Protein AF-A0A1B6CBS9-F1 (afdb_monomer_lite)

Secondary structure (DSSP, 8-state):
-----TT--HHHHHHHHHHHHHHHHHHHHHHHHHHHHHHHHHTTSS---TT-TTSPPP---------------PPPP---TTTSPP-TTEEEETTEEEES-SGGG-SS-GGG--STTTTT-GGGT-SSS---GGG--

Sequence (137 aa):
MTTITPNHDPRLCMKAKENRKKLLREIHKCLDSLDACDRLVESGKMRHSRNNPECPPPSITYPDYPKRGEYYIPLPEKTKPWERPRNPSRELLGGDLKIGCDCTKRNGLQDDCQRLQCRGQPACLEKPDPYCFPSFN

Structure (mmCIF, N/CA/C/O backbone):
data_AF-A0A1B6CBS9-F1
#
_entry.id   AF-A0A1B6CBS9-F1
#
loop_
_atom_site.group_PDB
_atom_site.id
_atom_site.type_symbol
_atom_site.label_atom_id
_atom_site.label_alt_id
_atom_site.label_comp_id
_atom_site.label_asym_id
_atom_site.label_entity_id
_atom_site.label_seq_id
_atom_site.pdbx_PDB_ins_code
_atom_site.Cartn_x
_atom_site.Cartn_y
_atom_site.Cartn_z
_atom_site.occupancy
_atom_site.B_iso_or_equiv
_atom_site.auth_seq_id
_atom_site.auth_comp_id
_atom_site.auth_asym_id
_atom_site.auth_atom_id
_atom_site.pdbx_PDB_model_num
ATOM 1 N N . MET A 1 1 ? -16.681 -35.782 33.612 1.00 42.28 1 MET A N 1
ATOM 2 C CA . MET A 1 1 ? -16.196 -35.603 34.997 1.00 42.28 1 MET A CA 1
ATOM 3 C C . MET A 1 1 ? -15.655 -34.187 35.126 1.00 42.28 1 MET A C 1
ATOM 5 O O . MET A 1 1 ? -14.649 -33.882 34.504 1.00 42.28 1 MET A O 1
ATOM 9 N N . THR A 1 2 ? -16.348 -33.290 35.829 1.00 52.72 2 THR A N 1
ATOM 10 C CA . THR A 1 2 ? -15.837 -31.939 36.113 1.00 52.72 2 THR A CA 1
ATOM 11 C C . THR A 1 2 ? -14.870 -32.033 37.287 1.00 52.72 2 THR A C 1
ATOM 13 O O . THR A 1 2 ? -15.293 -32.231 38.424 1.00 52.72 2 THR A O 1
ATOM 16 N N . THR A 1 3 ? -13.572 -31.961 37.009 1.00 58.72 3 THR A N 1
ATOM 17 C CA . THR A 1 3 ? -12.512 -32.015 38.020 1.00 58.72 3 THR A CA 1
ATOM 18 C C . THR A 1 3 ? -12.493 -30.706 38.806 1.00 58.72 3 THR A C 1
ATOM 20 O O . THR A 1 3 ? -11.907 -29.714 38.376 1.00 58.72 3 THR A O 1
ATOM 23 N N . ILE A 1 4 ? -13.192 -30.688 39.939 1.00 66.38 4 ILE A N 1
ATOM 24 C CA . ILE A 1 4 ? -13.116 -29.606 40.922 1.00 66.38 4 ILE A CA 1
ATOM 25 C C . ILE A 1 4 ? -11.750 -29.707 41.610 1.00 66.38 4 ILE A C 1
ATOM 27 O O . ILE A 1 4 ? -11.335 -30.792 42.015 1.00 66.38 4 ILE A O 1
ATOM 31 N N . THR A 1 5 ? -11.026 -28.590 41.696 1.00 70.81 5 THR A N 1
ATOM 32 C CA . THR A 1 5 ? -9.726 -28.536 42.370 1.00 70.81 5 THR A CA 1
ATOM 33 C C . THR A 1 5 ? -9.879 -28.910 43.853 1.00 70.81 5 THR A C 1
ATOM 35 O O . THR A 1 5 ? -10.869 -28.525 44.476 1.00 70.81 5 THR A O 1
ATOM 38 N N . PRO A 1 6 ? -8.919 -29.638 44.453 1.00 71.75 6 PRO A N 1
ATOM 39 C CA . PRO A 1 6 ? -9.070 -30.207 45.799 1.00 71.75 6 PRO A CA 1
ATOM 40 C C . PRO A 1 6 ? -9.292 -29.175 46.924 1.00 71.75 6 PRO A C 1
ATOM 42 O O . PRO A 1 6 ? -9.815 -29.535 47.969 1.00 71.75 6 PRO A O 1
ATOM 45 N N . ASN A 1 7 ? -8.978 -27.892 46.693 1.00 75.06 7 ASN A N 1
ATOM 46 C CA . ASN A 1 7 ? -9.220 -26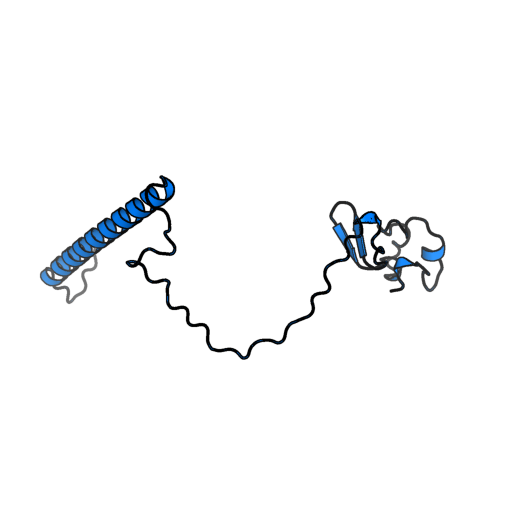.770 47.614 1.00 75.06 7 ASN A CA 1
ATOM 47 C C . ASN A 1 7 ? -10.192 -25.726 47.027 1.00 75.06 7 ASN A C 1
ATOM 49 O O . ASN A 1 7 ? -9.952 -24.520 47.089 1.00 75.06 7 ASN A O 1
ATOM 53 N N . HIS A 1 8 ? -11.267 -26.169 46.378 1.00 80.38 8 HIS A N 1
ATOM 54 C CA . HIS A 1 8 ? -12.262 -25.269 45.799 1.00 80.38 8 HIS A CA 1
ATOM 55 C C . HIS A 1 8 ? -13.284 -24.806 46.848 1.00 80.38 8 HIS A C 1
ATOM 57 O O . HIS A 1 8 ? -14.150 -25.581 47.251 1.00 80.38 8 HIS A O 1
ATOM 63 N N . ASP A 1 9 ? -13.250 -23.524 47.224 1.00 87.88 9 ASP A N 1
ATOM 64 C CA . ASP A 1 9 ? -14.322 -22.887 48.001 1.00 87.88 9 ASP A CA 1
ATOM 65 C C . ASP A 1 9 ? -15.476 -22.450 47.067 1.00 87.88 9 ASP A C 1
ATOM 67 O O . ASP A 1 9 ? -15.319 -21.511 46.269 1.00 87.88 9 ASP A O 1
ATOM 71 N N . PRO A 1 10 ? -16.668 -23.076 47.164 1.00 86.31 10 PRO A N 1
ATOM 72 C CA . PRO A 1 10 ? -17.806 -22.746 46.312 1.00 86.31 10 PRO A CA 1
ATOM 73 C C . PRO A 1 10 ? -18.312 -21.310 46.481 1.00 86.31 10 PRO A C 1
ATOM 75 O O . PRO A 1 10 ? -18.807 -20.722 45.518 1.00 86.31 10 PRO A O 1
ATOM 78 N N . ARG A 1 11 ? -18.185 -20.718 47.675 1.00 88.12 11 ARG A N 1
ATOM 79 C CA . ARG A 1 11 ? -18.660 -19.352 47.941 1.00 88.12 11 ARG A CA 1
ATOM 80 C C . ARG A 1 11 ? -17.772 -18.328 47.254 1.00 88.12 11 ARG A C 1
ATOM 82 O O . ARG A 1 11 ? -18.283 -17.405 46.617 1.00 88.12 11 ARG A O 1
ATOM 89 N N . LEU A 1 12 ? -16.454 -18.515 47.330 1.00 88.62 12 LEU A N 1
ATOM 90 C CA . LEU A 1 12 ? -15.494 -17.662 46.629 1.00 88.62 12 LEU A CA 1
ATOM 91 C C . LEU A 1 12 ? -15.634 -17.793 45.111 1.00 88.62 12 LEU A C 1
ATOM 93 O O . LEU A 1 12 ? -15.644 -16.779 44.416 1.00 88.62 12 LEU A O 1
ATOM 97 N N . CYS A 1 13 ? -15.839 -19.009 44.599 1.00 88.62 13 CYS A N 1
ATOM 98 C CA . CYS A 1 13 ? -16.090 -19.248 43.178 1.00 88.62 13 CYS A CA 1
ATOM 99 C C . CYS A 1 13 ? -17.361 -18.534 42.684 1.00 88.62 13 CYS A C 1
ATOM 101 O O . CYS A 1 13 ? -17.330 -17.811 41.684 1.00 88.62 13 CYS A O 1
ATOM 103 N N . MET A 1 14 ? -18.470 -18.653 43.420 1.00 90.44 14 MET A N 1
ATOM 104 C CA . MET A 1 14 ? -19.722 -17.966 43.086 1.00 90.44 14 MET A CA 1
ATOM 105 C C . MET A 1 14 ? -19.581 -16.442 43.148 1.00 90.44 14 MET A C 1
ATOM 107 O O . MET A 1 14 ? -20.048 -15.748 42.243 1.00 90.44 14 MET A O 1
ATOM 111 N N . LYS A 1 15 ? -18.876 -15.913 44.155 1.00 94.44 15 LYS A N 1
ATOM 112 C CA . LYS A 1 15 ? -18.575 -14.478 44.262 1.00 94.44 15 LYS A CA 1
ATOM 113 C C . LYS A 1 15 ? -17.715 -13.990 43.092 1.00 94.44 15 LYS A C 1
ATOM 115 O O . LYS A 1 15 ? -18.022 -12.961 42.496 1.00 94.44 15 LYS A O 1
ATOM 120 N N . ALA A 1 16 ? -16.679 -14.739 42.713 1.00 92.25 16 ALA A N 1
ATOM 121 C CA . ALA A 1 16 ? -15.828 -14.419 41.568 1.00 92.25 16 ALA A CA 1
ATOM 122 C C . ALA A 1 16 ? -16.610 -14.450 40.245 1.00 92.25 16 ALA A C 1
ATOM 124 O O . ALA A 1 16 ? -16.451 -13.564 39.404 1.00 92.25 16 ALA A O 1
ATOM 125 N N . LYS A 1 17 ? -17.511 -15.425 40.079 1.00 94.88 17 LYS A N 1
ATOM 126 C CA . LYS A 1 17 ? -18.419 -15.513 38.929 1.00 94.88 17 LYS A CA 1
ATOM 127 C C . LYS A 1 17 ? -19.341 -14.298 38.844 1.00 94.88 17 LYS A C 1
ATOM 129 O O . LYS A 1 17 ? -19.494 -13.741 37.758 1.00 94.88 17 LYS A O 1
ATOM 134 N N . GLU A 1 18 ? -19.928 -13.869 39.960 1.00 96.31 18 GLU A N 1
ATOM 135 C CA . GLU A 1 18 ? -20.801 -12.690 39.979 1.00 96.31 18 GLU A CA 1
ATOM 136 C C . GLU A 1 18 ? -20.019 -11.401 39.701 1.00 96.31 18 GLU A C 1
ATOM 138 O O . GLU A 1 18 ? -20.453 -10.580 38.896 1.00 96.31 18 GLU A O 1
ATOM 143 N N . ASN A 1 19 ? -18.812 -11.268 40.257 1.00 95.75 19 ASN A N 1
ATOM 144 C CA . ASN A 1 19 ? -17.917 -10.149 39.958 1.00 95.75 19 ASN A CA 1
ATOM 145 C C . ASN A 1 19 ? -17.551 -10.094 38.471 1.00 95.75 19 ASN A C 1
ATOM 147 O O . ASN A 1 19 ? -17.625 -9.029 37.862 1.00 95.75 19 ASN A O 1
ATOM 151 N N . ARG A 1 20 ? -17.222 -11.239 37.860 1.00 96.88 20 ARG A N 1
ATOM 152 C CA . ARG A 1 20 ? -16.934 -11.323 36.422 1.00 96.88 20 ARG A CA 1
ATOM 153 C C . ARG A 1 20 ? -18.148 -10.919 35.588 1.00 96.88 20 ARG A C 1
ATOM 155 O O . ARG A 1 20 ? -18.005 -10.146 34.648 1.00 96.88 20 ARG A O 1
ATOM 162 N N . LYS A 1 21 ? -19.346 -11.392 35.941 1.00 97.12 21 LYS A N 1
ATOM 163 C CA . LYS A 1 21 ? -20.592 -10.986 35.269 1.00 97.12 21 LYS A CA 1
ATOM 164 C C . LYS A 1 21 ? -20.867 -9.494 35.417 1.00 97.12 21 LYS A C 1
ATOM 166 O O . LYS A 1 21 ? -21.314 -8.860 34.467 1.00 97.12 21 LYS A O 1
ATOM 171 N N . LYS A 1 22 ? -20.639 -8.930 36.605 1.00 97.62 22 LYS A N 1
ATOM 172 C CA . LYS A 1 22 ? -20.789 -7.495 36.852 1.00 97.62 22 LYS A CA 1
ATOM 173 C C . LYS A 1 22 ? -19.816 -6.698 35.985 1.00 97.62 22 LYS A C 1
ATOM 175 O O . LYS A 1 22 ? -20.264 -5.813 35.273 1.00 97.62 22 LYS A O 1
ATOM 180 N N . LEU A 1 23 ? -18.538 -7.075 35.967 1.00 97.00 23 LEU A N 1
ATOM 181 C CA . LEU A 1 23 ? -17.524 -6.439 35.127 1.00 97.00 23 LEU A CA 1
ATOM 182 C C . LEU A 1 23 ? -17.898 -6.490 33.641 1.00 97.00 23 LEU A C 1
ATOM 184 O O . LEU A 1 23 ? -17.859 -5.467 32.972 1.00 97.00 23 LEU A O 1
ATOM 188 N N . LEU A 1 24 ? -18.314 -7.655 33.135 1.00 97.56 24 LEU A N 1
ATOM 189 C CA . LEU A 1 24 ? -18.724 -7.800 31.735 1.00 97.56 24 LEU A CA 1
ATOM 190 C C . LEU A 1 24 ? -19.931 -6.919 31.387 1.00 97.56 24 LEU A C 1
ATOM 192 O O . LEU A 1 24 ? -19.954 -6.322 30.317 1.00 97.56 24 LEU A O 1
ATOM 196 N N . ARG A 1 25 ? -20.904 -6.787 32.300 1.00 97.31 25 ARG A N 1
ATOM 197 C CA . ARG A 1 25 ? -22.032 -5.859 32.119 1.00 97.31 25 ARG A CA 1
ATOM 198 C C . ARG A 1 25 ? -21.570 -4.406 32.035 1.00 97.31 25 ARG A C 1
ATOM 200 O O . ARG A 1 25 ? -22.075 -3.676 31.194 1.00 97.31 25 ARG A O 1
ATOM 207 N N . GLU A 1 26 ? -20.627 -3.991 32.876 1.00 97.44 26 GLU A N 1
ATOM 208 C CA . GLU A 1 26 ? -20.084 -2.626 32.826 1.00 97.44 26 GLU A CA 1
ATOM 209 C C . GLU A 1 26 ? -19.277 -2.372 31.546 1.00 97.44 26 GLU A C 1
ATOM 211 O O . GLU A 1 26 ? -19.415 -1.314 30.938 1.00 97.44 26 GLU A O 1
ATOM 216 N N . ILE A 1 27 ? -18.504 -3.357 31.078 1.00 97.69 27 ILE A N 1
ATOM 217 C CA . ILE A 1 27 ? -17.786 -3.258 29.800 1.00 97.69 27 ILE A CA 1
ATOM 218 C C . ILE A 1 27 ? -18.772 -3.103 28.639 1.00 97.69 27 ILE A C 1
ATOM 220 O O . ILE A 1 27 ? -18.586 -2.215 27.816 1.00 97.69 27 ILE A O 1
ATOM 224 N N . HIS A 1 28 ? -19.840 -3.906 28.588 1.00 97.31 28 HIS A N 1
ATOM 225 C CA . HIS A 1 28 ? -20.856 -3.772 27.538 1.00 97.31 28 HIS A CA 1
ATOM 226 C C . HIS A 1 28 ? -21.511 -2.389 27.535 1.00 97.31 28 HIS A C 1
ATOM 228 O O . HIS A 1 28 ? -21.583 -1.773 26.483 1.00 97.31 28 HIS A O 1
ATOM 234 N N . LYS A 1 29 ? -21.888 -1.849 28.702 1.00 96.88 29 LYS A N 1
ATOM 235 C CA . LYS A 1 29 ? -22.429 -0.480 28.782 1.00 96.88 29 LYS A CA 1
ATOM 236 C C . LYS A 1 29 ? -21.458 0.569 28.232 1.00 96.88 29 LYS A C 1
ATOM 238 O O . LYS A 1 29 ? -21.885 1.543 27.615 1.00 96.88 29 LYS A O 1
ATOM 243 N N . CYS A 1 30 ? -20.160 0.393 28.484 1.00 95.75 30 CYS A N 1
ATOM 244 C CA . CYS A 1 30 ? -19.126 1.286 27.969 1.00 95.75 30 CYS A CA 1
ATOM 245 C C . CYS A 1 30 ? -19.035 1.197 26.439 1.00 95.75 30 CYS A C 1
ATOM 247 O O . CYS A 1 30 ? -19.021 2.228 25.773 1.00 95.75 30 CYS A O 1
ATOM 249 N N . LEU A 1 31 ? -19.057 -0.019 25.883 1.00 95.62 31 LEU A N 1
ATOM 250 C CA . LEU A 1 31 ? -19.074 -0.238 24.434 1.00 95.62 31 LEU A CA 1
ATOM 251 C C . LEU A 1 31 ? -20.323 0.368 23.781 1.00 95.62 31 LEU A C 1
ATOM 253 O O . LEU A 1 31 ? -20.185 1.111 22.818 1.00 95.62 31 LEU A O 1
ATOM 257 N N . ASP A 1 32 ? -21.511 0.165 24.359 1.00 95.06 32 ASP A N 1
ATOM 258 C CA . ASP A 1 32 ? -22.756 0.768 23.857 1.00 95.06 32 ASP A CA 1
ATOM 259 C C . ASP A 1 32 ? -22.681 2.307 23.841 1.00 95.06 32 ASP A C 1
ATOM 261 O O . ASP A 1 32 ? -23.207 2.966 22.942 1.00 95.06 32 ASP A O 1
ATOM 265 N N . SER A 1 33 ? -22.005 2.893 24.835 1.00 91.19 33 SER A N 1
ATOM 266 C CA . SER A 1 33 ? -21.786 4.342 24.911 1.00 91.19 33 SER A CA 1
ATOM 267 C C . SER A 1 33 ? -20.811 4.836 23.838 1.00 91.19 33 SER A C 1
ATOM 269 O O . SER A 1 33 ? -21.027 5.906 23.273 1.00 91.19 33 SER A O 1
ATOM 271 N N . LEU A 1 34 ? -19.761 4.067 23.530 1.00 90.62 34 LEU A N 1
ATOM 272 C CA . LEU A 1 34 ? -18.820 4.384 22.450 1.00 90.62 34 LEU A CA 1
ATOM 273 C C . LEU A 1 34 ? -19.497 4.295 21.078 1.00 90.62 34 LEU A C 1
ATOM 275 O O . LEU A 1 34 ? -19.412 5.244 20.304 1.00 90.62 34 LEU A O 1
ATOM 279 N N . ASP A 1 35 ? -20.267 3.235 20.829 1.00 91.12 35 ASP A N 1
ATOM 280 C CA . ASP A 1 35 ? -21.046 3.082 19.595 1.00 91.12 35 ASP A CA 1
ATOM 281 C C . ASP A 1 35 ? -22.051 4.232 19.414 1.00 91.12 35 ASP A C 1
ATOM 283 O O . ASP A 1 35 ? -22.296 4.698 18.298 1.00 91.12 35 ASP A O 1
ATOM 287 N N . ALA A 1 36 ? -22.653 4.720 20.506 1.00 86.44 36 ALA A N 1
ATOM 288 C CA . ALA A 1 36 ? -23.530 5.885 20.463 1.00 86.44 36 ALA A CA 1
ATOM 289 C C . ALA A 1 36 ? -22.770 7.165 20.074 1.00 86.44 36 ALA A C 1
ATOM 291 O O . ALA A 1 36 ? -23.274 7.942 19.260 1.00 86.44 36 ALA A O 1
ATOM 292 N N . CYS A 1 37 ? -21.563 7.374 20.609 1.00 81.00 37 CYS A N 1
ATOM 293 C CA . CYS A 1 37 ? -20.693 8.486 20.219 1.00 81.00 37 CYS A CA 1
ATOM 294 C C . CYS A 1 37 ? -20.328 8.425 18.729 1.00 81.00 37 CYS A C 1
ATOM 296 O O . CYS A 1 37 ? -20.464 9.434 18.036 1.00 81.00 37 CYS A O 1
ATOM 298 N N . ASP A 1 38 ? -19.959 7.252 18.213 1.00 84.06 38 ASP A N 1
ATOM 299 C CA . ASP A 1 38 ? -19.597 7.078 16.802 1.00 84.06 38 ASP A CA 1
ATOM 300 C C . ASP A 1 38 ? -20.778 7.398 15.874 1.00 84.06 38 ASP A C 1
ATOM 302 O O . ASP A 1 38 ? -20.645 8.186 14.935 1.00 84.06 38 ASP A O 1
ATOM 306 N N . ARG A 1 39 ? -21.987 6.923 16.205 1.00 82.62 39 ARG A N 1
ATOM 307 C CA . ARG A 1 39 ? -23.214 7.270 15.459 1.00 82.62 39 ARG A CA 1
ATOM 308 C C . ARG A 1 39 ? -23.519 8.772 15.480 1.00 82.62 39 ARG A C 1
ATOM 310 O O . ARG A 1 39 ? -24.064 9.320 14.515 1.00 82.62 39 ARG A O 1
ATOM 317 N N . LEU A 1 40 ? -23.212 9.467 16.577 1.00 77.06 40 LEU A N 1
ATOM 318 C CA . LEU A 1 40 ? -23.393 10.920 16.670 1.00 77.06 40 LEU A CA 1
ATOM 319 C C . LEU A 1 40 ? -22.395 11.680 15.784 1.00 77.06 40 LEU A C 1
ATOM 321 O O . LEU A 1 40 ? -22.768 12.709 15.209 1.00 77.06 40 LEU A O 1
ATOM 325 N N . VAL A 1 41 ? -21.173 11.164 15.629 1.00 75.69 41 VAL A N 1
ATOM 326 C CA . VAL A 1 41 ? -20.172 11.695 14.692 1.00 75.69 41 VAL A CA 1
ATOM 327 C C . VAL A 1 41 ? -20.605 11.453 13.243 1.00 75.69 41 VAL A C 1
ATOM 329 O O . VAL A 1 41 ? -20.649 12.399 12.455 1.00 75.69 41 VAL A O 1
ATOM 332 N N . GLU A 1 42 ? -21.016 10.229 12.902 1.00 75.56 42 GLU A N 1
ATOM 333 C CA . GLU A 1 42 ? -21.479 9.864 11.553 1.00 75.56 42 GLU A CA 1
ATOM 334 C C . GLU A 1 42 ? -22.714 10.658 11.109 1.00 75.56 42 GLU A C 1
ATOM 336 O O . GLU A 1 42 ? -22.798 11.114 9.969 1.00 75.56 42 GLU A O 1
ATOM 341 N N . SER A 1 43 ? -23.669 10.881 12.016 1.00 72.50 43 SER A N 1
ATOM 342 C CA . SER A 1 43 ? -24.878 11.668 11.730 1.00 72.50 43 SER A CA 1
ATOM 343 C C . SER A 1 43 ? -24.630 13.180 11.634 1.00 72.50 43 SER A C 1
ATOM 345 O O . SER A 1 43 ? -25.577 13.946 11.444 1.00 72.50 43 SER A O 1
ATOM 347 N N . GLY A 1 44 ? -23.381 13.638 11.793 1.00 67.88 44 GLY A N 1
ATOM 348 C CA . GLY A 1 44 ? -22.996 15.049 11.706 1.00 67.88 44 GLY A CA 1
ATOM 349 C C . GLY A 1 44 ? -23.525 15.922 12.851 1.00 67.88 44 GLY A C 1
ATOM 350 O O . GLY A 1 44 ? -23.331 17.141 12.829 1.00 67.88 44 GLY A O 1
ATOM 351 N N . LYS A 1 45 ? -24.180 15.314 13.852 1.00 63.25 45 LYS A N 1
ATOM 352 C CA . LYS A 1 45 ? -24.678 15.974 15.073 1.00 63.25 45 LYS A CA 1
ATOM 353 C C . LYS A 1 45 ? -23.553 16.259 16.066 1.00 63.25 45 LYS A C 1
ATOM 355 O O . LYS A 1 45 ? -23.678 17.168 16.880 1.00 63.25 45 LYS A O 1
ATOM 360 N N . MET A 1 46 ? -22.444 15.532 15.956 1.00 53.19 46 MET A N 1
ATOM 361 C CA . MET A 1 46 ? -21.204 15.777 16.676 1.00 53.19 46 MET A CA 1
ATOM 362 C C . MET A 1 46 ? -20.103 16.061 15.652 1.00 53.19 46 MET A C 1
ATOM 364 O O . MET A 1 46 ? -19.604 15.171 14.972 1.00 53.19 46 MET A O 1
ATOM 368 N N . ARG A 1 47 ? -19.722 17.332 15.498 1.00 54.19 47 ARG A N 1
ATOM 369 C CA . ARG A 1 47 ? -18.495 17.670 14.767 1.00 54.19 47 ARG A CA 1
ATOM 370 C C . ARG A 1 47 ? -17.328 17.353 15.695 1.00 54.19 47 ARG A C 1
ATOM 372 O O . ARG A 1 47 ? -17.401 17.707 16.872 1.00 54.19 47 ARG A O 1
ATOM 379 N N . HIS A 1 48 ? -16.235 16.780 15.186 1.00 51.88 4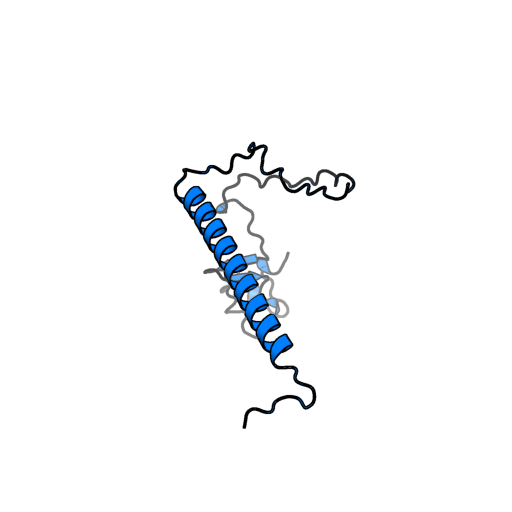8 HIS A N 1
ATOM 380 C CA . HIS A 1 48 ? -14.936 16.918 15.848 1.00 51.88 48 HIS A CA 1
ATOM 381 C C . HIS A 1 48 ? -14.605 18.412 15.885 1.00 51.88 48 HIS A C 1
ATOM 383 O O . HIS A 1 48 ? -13.950 18.954 14.994 1.00 51.88 48 HIS A O 1
ATOM 389 N N . SER A 1 49 ? -15.129 19.116 16.885 1.00 50.84 49 SER A N 1
ATOM 390 C CA . SER A 1 49 ? -14.673 20.453 17.184 1.00 50.84 49 SER A CA 1
ATOM 391 C C . SER A 1 49 ? -13.242 20.264 17.645 1.00 50.84 49 SER A C 1
ATOM 393 O O . SER A 1 49 ? -12.997 19.800 18.755 1.00 50.84 49 SER A O 1
ATOM 395 N N . ARG A 1 50 ? -12.285 20.634 16.789 1.00 52.03 50 ARG A N 1
ATOM 396 C CA . ARG A 1 50 ? -10.878 20.808 17.180 1.00 52.03 50 ARG A CA 1
ATOM 397 C C . ARG A 1 50 ? -10.725 21.771 18.374 1.00 52.03 50 ARG A C 1
ATOM 399 O O . ARG A 1 50 ? -9.642 21.859 18.932 1.00 52.03 50 ARG A O 1
ATOM 406 N N . ASN A 1 51 ? -11.813 22.443 18.764 1.00 52.12 51 ASN A N 1
ATOM 407 C CA . ASN A 1 51 ? -11.921 23.385 19.865 1.00 52.12 51 ASN A CA 1
ATOM 408 C C . ASN A 1 51 ? -12.907 22.919 20.962 1.00 52.12 51 ASN A C 1
ATOM 410 O O . ASN A 1 51 ? -13.425 23.774 21.673 1.00 52.12 51 ASN A O 1
ATOM 414 N N . ASN A 1 52 ? -13.252 21.625 21.089 1.00 51.03 52 ASN A N 1
ATOM 415 C CA . ASN A 1 52 ? -14.034 21.162 22.248 1.00 51.03 52 ASN A CA 1
ATOM 416 C C . ASN A 1 52 ? -13.143 21.193 23.511 1.00 51.03 52 ASN A C 1
ATOM 418 O O . ASN A 1 52 ? -12.194 20.410 23.572 1.00 51.03 52 ASN A O 1
ATOM 422 N N . PRO A 1 53 ? -13.420 22.047 24.516 1.00 56.91 53 PRO A N 1
ATOM 423 C CA . PRO A 1 53 ? -12.600 22.143 25.726 1.00 56.91 53 PRO A CA 1
ATOM 424 C C . PRO A 1 53 ? -12.625 20.878 26.601 1.00 56.91 53 PRO A C 1
ATOM 426 O O . PRO A 1 53 ? -11.760 20.728 27.458 1.00 56.91 53 PRO A O 1
ATOM 429 N N . GLU A 1 54 ? -13.574 19.959 26.392 1.00 56.16 54 GLU A N 1
ATOM 430 C CA . GLU A 1 54 ? -13.686 18.717 27.176 1.00 56.16 54 GLU A CA 1
ATOM 431 C C . GLU A 1 54 ? -12.770 17.587 26.693 1.00 56.16 54 GLU A C 1
ATOM 433 O O . GLU A 1 54 ? -12.557 16.615 27.415 1.00 56.16 54 GLU A O 1
ATOM 438 N N . CYS A 1 55 ? -12.209 17.702 25.488 1.00 47.25 55 CYS A N 1
ATOM 439 C CA . CYS A 1 55 ? -11.295 16.707 24.942 1.00 47.25 55 CYS A CA 1
ATOM 440 C C . CYS A 1 55 ? -9.982 17.412 24.590 1.00 47.25 55 CYS A C 1
ATOM 442 O O . CYS A 1 55 ? -9.775 17.770 23.425 1.00 47.25 55 CYS A O 1
ATOM 444 N N . PRO A 1 56 ? -9.119 17.696 25.590 1.00 56.91 56 PRO A N 1
ATOM 445 C CA . PRO A 1 56 ? -7.818 18.269 25.304 1.00 56.91 56 PRO A CA 1
ATOM 446 C C . PRO A 1 56 ? -7.123 17.343 24.301 1.00 56.91 56 PRO A C 1
ATOM 448 O O . PRO A 1 56 ? -7.130 16.122 24.504 1.00 56.91 56 PRO A O 1
ATOM 451 N N . PRO A 1 57 ? -6.571 17.880 23.196 1.00 59.41 57 PRO A N 1
ATOM 452 C CA . PRO A 1 57 ? -5.801 17.061 22.275 1.00 59.41 57 PRO A CA 1
ATOM 453 C C . PRO A 1 57 ? -4.764 16.295 23.102 1.00 59.41 57 PRO A C 1
ATOM 455 O O . PRO A 1 57 ? -4.205 16.883 24.037 1.00 59.41 57 PRO A O 1
ATOM 458 N N . PRO A 1 58 ? -4.530 14.996 22.825 1.00 58.34 58 PRO A N 1
ATOM 459 C CA . PRO A 1 58 ? -3.500 14.268 23.542 1.00 58.34 58 PRO A CA 1
ATOM 460 C C . PRO A 1 58 ? -2.233 15.114 23.471 1.00 58.34 58 PRO A C 1
ATOM 462 O O . PRO A 1 58 ? -1.854 15.567 22.388 1.00 58.34 58 PRO A O 1
ATOM 465 N N . SER A 1 59 ? -1.638 15.387 24.634 1.00 60.00 59 SER A N 1
ATOM 466 C CA . SER A 1 59 ? -0.390 16.134 24.742 1.00 60.00 59 SER A CA 1
ATOM 467 C C . SER A 1 59 ? 0.723 15.255 24.181 1.00 60.00 59 SER A C 1
ATOM 469 O O . SER A 1 59 ? 1.513 14.669 24.916 1.00 60.00 59 SER A O 1
ATOM 471 N N . ILE A 1 60 ? 0.738 15.090 22.858 1.00 61.06 60 ILE A N 1
ATOM 472 C CA . ILE A 1 60 ? 1.829 14.482 22.115 1.00 61.06 60 ILE A CA 1
ATOM 473 C C . ILE A 1 60 ? 2.906 15.561 22.070 1.00 61.06 60 ILE A C 1
ATOM 475 O O . ILE A 1 60 ? 3.085 16.267 21.080 1.00 61.06 60 ILE A O 1
ATOM 479 N N . THR A 1 61 ? 3.593 15.741 23.194 1.00 65.62 61 THR A N 1
ATOM 480 C CA . THR A 1 61 ? 4.871 16.438 23.209 1.00 65.62 61 THR A CA 1
ATOM 481 C C . THR A 1 61 ? 5.852 15.511 22.513 1.00 65.62 61 THR A C 1
ATOM 483 O O . THR A 1 61 ? 6.359 14.560 23.111 1.00 65.62 61 THR A O 1
ATOM 486 N N . TYR A 1 62 ? 6.057 15.733 21.215 1.00 68.75 62 TYR A N 1
ATOM 487 C CA . TYR A 1 62 ? 7.208 15.160 20.535 1.00 68.75 62 TYR A CA 1
ATOM 488 C C . TYR A 1 62 ? 8.455 15.603 21.309 1.00 68.75 62 TYR A C 1
ATOM 490 O O . TYR A 1 62 ? 8.502 16.757 21.739 1.00 68.75 62 TYR A O 1
ATOM 498 N N . PRO A 1 63 ? 9.444 14.720 21.523 1.00 71.06 63 PRO A N 1
ATOM 499 C CA . PRO A 1 63 ? 10.735 15.150 22.033 1.00 71.06 63 PRO A CA 1
ATOM 500 C C . PRO A 1 63 ? 11.215 16.350 21.220 1.00 71.06 63 PRO A C 1
ATOM 502 O O . PRO A 1 63 ? 11.040 16.359 19.997 1.00 71.06 63 PRO A O 1
ATOM 505 N N . ASP A 1 64 ? 11.802 17.344 21.884 1.00 72.62 64 ASP A N 1
ATOM 506 C CA . ASP A 1 64 ? 12.439 18.473 21.213 1.00 72.62 64 ASP A CA 1
ATOM 507 C C . ASP A 1 64 ? 13.648 17.954 20.428 1.00 72.62 64 ASP A C 1
ATOM 509 O O . ASP A 1 64 ? 14.791 17.944 20.888 1.00 72.62 64 ASP A O 1
ATOM 513 N N . TYR A 1 65 ? 13.385 17.444 19.229 1.00 75.62 65 TYR A N 1
ATOM 514 C CA . TYR A 1 65 ? 14.423 17.120 18.278 1.00 75.62 65 TYR A CA 1
ATOM 515 C C . TYR A 1 65 ? 14.984 18.439 17.748 1.00 75.62 65 TYR A C 1
ATOM 517 O O . TYR A 1 65 ? 14.213 19.361 17.453 1.00 75.62 65 TYR A O 1
ATOM 525 N N . PRO A 1 66 ? 16.313 18.553 17.580 1.00 79.12 66 PRO A N 1
ATOM 526 C CA . PRO A 1 66 ? 16.883 19.706 16.903 1.00 79.12 66 PRO A CA 1
ATOM 527 C C . PRO A 1 66 ? 16.183 19.864 15.553 1.00 79.12 66 PRO A C 1
ATOM 529 O O . PRO A 1 66 ? 15.977 18.872 14.845 1.00 79.12 66 PRO A O 1
ATOM 532 N N . LYS A 1 67 ? 15.785 21.099 15.208 1.00 76.75 67 LYS A N 1
ATOM 533 C CA . LYS A 1 67 ? 15.153 21.385 13.916 1.00 76.75 67 LYS A CA 1
ATOM 534 C C . LYS A 1 67 ? 16.034 20.791 12.823 1.00 76.75 67 LYS A C 1
ATOM 536 O O . LYS A 1 67 ? 17.160 21.241 12.617 1.00 76.75 67 LYS A O 1
ATOM 541 N N . ARG A 1 68 ? 15.529 19.754 12.149 1.00 74.38 68 ARG A N 1
ATOM 542 C CA . ARG A 1 68 ? 16.181 19.214 10.959 1.00 74.38 68 ARG A CA 1
ATOM 543 C C . ARG A 1 68 ? 16.302 20.383 9.983 1.00 74.38 68 ARG A C 1
ATOM 545 O O . ARG A 1 68 ? 15.310 21.071 9.751 1.00 74.38 68 ARG A O 1
ATOM 552 N N . GLY A 1 69 ? 17.512 20.632 9.482 1.00 80.00 69 GLY A N 1
ATOM 553 C CA . GLY A 1 69 ? 17.738 21.687 8.496 1.00 80.00 69 GLY A CA 1
ATOM 554 C C . GLY A 1 69 ? 16.766 21.546 7.326 1.00 80.00 69 GLY A C 1
ATOM 555 O O . GLY A 1 69 ? 16.343 20.431 7.000 1.00 80.00 69 GLY A O 1
ATOM 556 N N . GLU A 1 70 ? 16.386 22.671 6.725 1.00 80.19 70 GLU A N 1
ATOM 557 C CA . GLU A 1 70 ? 15.552 22.671 5.526 1.00 80.19 70 GLU A CA 1
ATOM 558 C C . GLU A 1 70 ? 16.230 21.807 4.461 1.00 80.19 70 GLU A C 1
ATOM 560 O O . GLU A 1 70 ? 17.340 22.090 4.012 1.00 80.19 70 GLU A O 1
ATOM 565 N N . TYR A 1 71 ? 15.587 20.701 4.096 1.00 73.81 71 TYR A N 1
ATOM 566 C CA . TYR A 1 71 ? 16.050 19.889 2.987 1.00 73.81 71 TYR A CA 1
ATOM 567 C C . TYR A 1 71 ? 15.449 20.487 1.722 1.00 73.81 71 TYR A C 1
ATOM 569 O O . TYR A 1 71 ? 14.230 20.568 1.566 1.00 73.81 71 TYR A O 1
ATOM 577 N N . TYR A 1 72 ? 16.317 20.945 0.826 1.00 79.56 72 TYR A N 1
ATOM 578 C CA . TYR A 1 72 ? 15.903 21.417 -0.482 1.00 79.56 72 TYR A CA 1
ATOM 579 C C . TYR A 1 72 ? 15.396 20.221 -1.291 1.00 79.56 72 TYR A C 1
ATOM 581 O O . TYR A 1 72 ? 16.180 19.402 -1.772 1.00 79.56 72 TYR A O 1
ATOM 589 N N . ILE A 1 73 ? 14.075 20.105 -1.420 1.00 76.12 73 ILE A N 1
ATOM 590 C CA . ILE A 1 73 ? 13.474 19.278 -2.461 1.00 76.12 73 ILE A CA 1
ATOM 591 C C . ILE A 1 73 ? 13.351 20.186 -3.685 1.00 76.12 73 ILE A C 1
ATOM 593 O O . ILE A 1 73 ? 12.537 21.115 -3.645 1.00 76.12 73 ILE A O 1
ATOM 597 N N . PRO A 1 74 ? 14.118 19.965 -4.766 1.00 77.69 74 PRO A N 1
ATOM 598 C CA . PRO A 1 74 ? 13.857 20.671 -6.007 1.00 77.69 74 PRO A CA 1
ATOM 599 C C . PRO A 1 74 ? 12.411 20.390 -6.411 1.00 77.69 74 PRO A C 1
ATOM 601 O O . PRO A 1 74 ? 12.009 19.232 -6.560 1.00 77.69 74 PRO A O 1
ATOM 604 N N . LEU A 1 75 ? 11.613 21.453 -6.534 1.00 75.94 75 LEU A N 1
ATOM 605 C CA . LEU A 1 75 ? 10.258 21.332 -7.052 1.00 75.94 75 LEU A CA 1
ATOM 606 C C . LEU A 1 75 ? 10.358 20.661 -8.426 1.00 75.94 75 LEU A C 1
ATOM 608 O O . LEU A 1 75 ? 11.136 21.137 -9.257 1.00 75.94 75 LEU A O 1
ATOM 612 N N . PRO A 1 76 ? 9.610 19.573 -8.681 1.00 70.06 76 PRO A N 1
ATOM 613 C CA . PRO A 1 76 ? 9.659 18.920 -9.975 1.00 70.06 76 PRO A CA 1
ATOM 614 C C . PRO A 1 76 ? 9.300 19.953 -11.039 1.00 70.06 76 PRO A C 1
ATOM 616 O O . PRO A 1 76 ? 8.243 20.588 -10.966 1.00 70.06 76 PRO A O 1
ATOM 619 N N . GLU A 1 77 ? 10.197 20.141 -12.005 1.00 70.38 77 GLU A N 1
ATOM 620 C CA . GLU A 1 77 ? 9.949 21.021 -13.138 1.00 70.38 77 GLU A CA 1
ATOM 621 C C . GLU A 1 77 ? 8.600 20.647 -13.767 1.00 70.38 77 GLU A C 1
ATOM 623 O O . GLU A 1 77 ? 8.280 19.466 -13.960 1.00 70.38 77 GLU A O 1
ATOM 628 N N . LYS A 1 78 ? 7.780 21.661 -14.069 1.00 70.19 78 LYS A N 1
ATOM 629 C CA . LYS A 1 78 ? 6.435 21.511 -14.653 1.00 70.19 78 LYS A CA 1
ATOM 630 C C . LYS A 1 78 ? 6.482 21.079 -16.127 1.00 70.19 78 LYS A C 1
ATOM 632 O O . LYS A 1 78 ? 5.616 21.458 -16.911 1.00 70.19 78 LYS A O 1
ATOM 637 N N . THR A 1 79 ? 7.501 20.332 -16.531 1.00 74.69 79 THR A N 1
ATOM 638 C CA . THR A 1 79 ? 7.580 19.756 -17.869 1.00 74.69 79 THR A CA 1
ATOM 639 C C . THR A 1 79 ? 6.562 18.635 -17.984 1.00 74.69 79 THR A C 1
ATOM 641 O O . THR A 1 79 ? 6.328 17.867 -17.035 1.00 74.69 79 THR A O 1
ATOM 644 N N . LYS A 1 80 ? 5.910 18.552 -19.145 1.00 78.00 80 LYS A N 1
ATOM 645 C CA . LYS A 1 80 ? 4.956 17.474 -19.395 1.00 78.00 80 LYS A CA 1
ATOM 646 C C . LYS A 1 80 ? 5.697 16.133 -19.344 1.00 78.00 80 LYS A C 1
ATOM 648 O O . LYS A 1 80 ? 6.861 16.070 -19.737 1.00 78.00 80 LYS A O 1
ATOM 653 N N . PRO A 1 81 ? 5.054 15.037 -18.909 1.00 67.62 81 PRO A N 1
ATOM 654 C CA . PRO A 1 81 ? 5.722 13.742 -18.777 1.00 67.62 81 PRO A CA 1
ATOM 655 C C . PRO A 1 81 ? 6.464 13.259 -20.036 1.00 67.62 81 PRO A C 1
ATOM 657 O O . PRO A 1 81 ? 7.488 12.599 -19.909 1.00 67.62 81 PRO A O 1
ATOM 660 N N . TRP A 1 82 ? 5.989 13.610 -21.237 1.00 71.81 82 TRP A N 1
ATOM 661 C CA . TRP A 1 82 ? 6.613 13.247 -22.520 1.00 71.81 82 TRP A CA 1
ATOM 662 C C . TRP A 1 82 ? 7.780 14.152 -22.952 1.00 71.81 82 TRP A C 1
ATOM 664 O O . TRP A 1 82 ? 8.497 13.800 -23.883 1.00 71.81 82 TRP A O 1
ATOM 674 N N . GLU A 1 83 ? 7.979 15.294 -22.293 1.00 71.38 83 GLU A N 1
ATOM 675 C CA . GLU A 1 83 ? 9.113 16.208 -22.511 1.00 71.38 83 GLU A CA 1
ATOM 676 C C . GLU A 1 83 ? 10.282 15.900 -21.564 1.00 71.38 83 GLU A C 1
ATOM 678 O O . GLU A 1 83 ? 11.383 16.419 -21.737 1.00 71.38 83 GLU A O 1
ATOM 683 N N . ARG A 1 84 ? 10.058 15.051 -20.553 1.00 64.75 84 ARG A N 1
ATOM 684 C CA . ARG A 1 84 ? 11.101 14.650 -19.610 1.00 64.75 84 ARG A CA 1
ATOM 685 C C . ARG A 1 84 ? 12.147 13.793 -20.321 1.00 64.75 84 ARG A C 1
ATOM 687 O O . ARG A 1 84 ? 11.770 12.910 -21.100 1.00 64.75 84 ARG A O 1
ATOM 694 N N . PRO A 1 85 ? 13.446 13.989 -20.031 1.00 66.62 85 PRO A N 1
ATOM 695 C CA . PRO A 1 85 ? 14.476 13.111 -20.557 1.00 66.62 85 PRO A CA 1
ATOM 696 C C . PRO A 1 85 ? 14.151 11.680 -20.129 1.00 66.62 85 PRO A C 1
ATOM 698 O O . PRO A 1 85 ? 13.994 11.380 -18.942 1.00 66.62 85 PRO A O 1
ATOM 701 N N . ARG A 1 86 ? 13.990 10.789 -21.110 1.00 66.25 86 ARG A N 1
ATOM 702 C CA . ARG A 1 86 ? 13.856 9.363 -20.826 1.00 66.25 86 ARG A CA 1
ATOM 703 C C . ARG A 1 86 ? 15.183 8.900 -20.250 1.00 66.25 86 ARG A C 1
ATOM 705 O O . ARG A 1 86 ? 16.203 9.021 -20.921 1.00 66.25 86 ARG A O 1
ATOM 712 N N . ASN A 1 87 ? 15.168 8.371 -19.030 1.00 66.88 87 ASN A N 1
ATOM 713 C CA . ASN A 1 87 ? 16.361 7.746 -18.474 1.00 66.88 87 ASN A CA 1
ATOM 714 C C . ASN A 1 87 ? 16.693 6.510 -19.325 1.00 66.88 87 ASN A C 1
ATOM 716 O O . ASN A 1 87 ? 15.899 5.565 -19.330 1.00 66.88 87 ASN A O 1
ATOM 720 N N . PRO A 1 88 ? 17.836 6.479 -20.034 1.00 65.56 88 PRO A N 1
ATOM 721 C CA . PRO A 1 88 ? 18.159 5.399 -20.967 1.00 65.56 88 PRO A CA 1
ATOM 722 C C . PRO A 1 88 ? 18.265 4.043 -20.263 1.00 65.56 88 PRO A C 1
ATOM 724 O O . PRO A 1 88 ? 18.025 3.010 -20.878 1.00 65.56 88 PRO A O 1
ATOM 727 N N . SER A 1 89 ? 18.497 4.016 -18.951 1.00 69.25 89 SER A N 1
ATOM 728 C CA . SER A 1 89 ? 18.522 2.800 -18.135 1.00 69.25 89 SER A CA 1
ATOM 729 C C . SER A 1 89 ? 17.161 2.305 -17.632 1.00 69.25 89 SER A C 1
ATOM 731 O O . SER A 1 89 ? 17.126 1.231 -17.036 1.00 69.25 89 SER A O 1
ATOM 733 N N . ARG A 1 90 ? 16.042 3.025 -17.816 1.00 81.00 90 ARG A N 1
ATOM 734 C CA . ARG A 1 90 ? 14.726 2.605 -17.284 1.00 81.00 90 ARG A CA 1
ATOM 735 C C . ARG A 1 90 ? 13.596 2.819 -18.284 1.00 81.00 90 ARG A C 1
ATOM 737 O O . ARG A 1 90 ? 13.439 3.908 -18.825 1.00 81.00 90 ARG A O 1
ATOM 744 N N . GLU A 1 91 ? 12.765 1.804 -18.479 1.00 81.81 91 GLU A N 1
ATOM 745 C CA . GLU A 1 91 ? 11.651 1.840 -19.428 1.00 81.81 91 GLU A CA 1
ATOM 746 C C . GLU A 1 91 ? 10.429 1.124 -18.855 1.00 81.81 91 GLU A C 1
ATOM 748 O O . GLU A 1 91 ? 10.541 0.007 -18.363 1.00 81.81 91 GLU A O 1
ATOM 753 N N . LEU A 1 92 ? 9.263 1.771 -18.903 1.00 83.88 92 LEU A N 1
ATOM 754 C CA . LEU A 1 92 ? 8.001 1.184 -18.458 1.00 83.88 92 LEU A CA 1
ATOM 755 C C . LEU A 1 92 ? 7.218 0.704 -19.683 1.00 83.88 92 LEU A C 1
ATOM 757 O O . LEU A 1 92 ? 6.776 1.522 -20.489 1.00 83.88 92 LEU A O 1
ATOM 761 N N . LEU A 1 93 ? 7.035 -0.609 -19.816 1.00 83.12 93 LEU A N 1
ATOM 762 C CA . LEU A 1 93 ? 6.322 -1.236 -20.930 1.00 83.12 93 LEU A CA 1
ATOM 763 C C . LEU A 1 93 ? 5.132 -2.024 -20.395 1.00 83.12 93 LEU A C 1
ATOM 765 O O . LEU A 1 93 ? 5.308 -2.966 -19.632 1.00 83.12 93 LEU A O 1
ATOM 769 N N . GLY A 1 94 ? 3.912 -1.632 -20.769 1.00 82.94 94 GLY A N 1
ATOM 770 C CA . GLY A 1 94 ? 2.698 -2.357 -20.367 1.00 82.94 94 GLY A CA 1
ATOM 771 C C . GLY A 1 94 ? 2.495 -2.491 -18.848 1.00 82.94 94 GLY A C 1
ATOM 772 O O . GLY A 1 94 ? 1.806 -3.406 -18.417 1.00 82.94 94 GLY A O 1
ATOM 773 N N . GLY A 1 95 ? 3.102 -1.611 -18.041 1.00 86.44 95 GLY A N 1
ATOM 774 C CA . GLY A 1 95 ? 3.072 -1.677 -16.573 1.00 86.44 95 GLY A CA 1
ATOM 775 C C . GLY A 1 95 ? 4.260 -2.401 -15.928 1.00 86.44 95 GLY A C 1
ATOM 776 O O . GLY A 1 95 ? 4.377 -2.369 -14.708 1.00 86.44 95 GLY A O 1
ATOM 777 N N . ASP A 1 96 ? 5.165 -2.987 -16.716 1.00 84.88 96 ASP A N 1
ATOM 778 C CA . ASP A 1 96 ? 6.397 -3.609 -16.225 1.00 84.88 96 ASP A CA 1
ATOM 779 C C . ASP A 1 96 ? 7.597 -2.663 -16.386 1.00 84.88 96 ASP A C 1
ATOM 781 O O . ASP A 1 96 ? 7.830 -2.103 -17.464 1.00 84.88 96 ASP A O 1
ATOM 785 N N . LEU A 1 97 ? 8.347 -2.450 -15.301 1.00 85.88 97 LEU A N 1
ATOM 786 C CA . LEU A 1 97 ? 9.501 -1.554 -15.274 1.00 85.88 97 LEU A CA 1
ATOM 787 C C . LEU A 1 97 ? 10.772 -2.337 -15.605 1.00 85.88 97 LEU A C 1
ATOM 789 O O . LEU A 1 97 ? 11.356 -3.007 -14.754 1.00 85.88 97 LEU A O 1
ATOM 793 N N . LYS A 1 98 ? 11.253 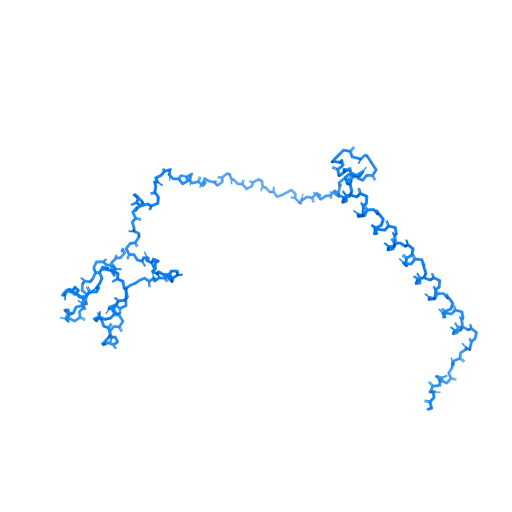-2.185 -16.836 1.00 82.94 98 LYS A N 1
ATOM 794 C CA . LYS A 1 98 ? 12.534 -2.730 -17.280 1.00 82.94 98 LYS A CA 1
ATOM 795 C C . LYS A 1 98 ? 13.674 -1.820 -16.849 1.00 82.94 98 LYS A C 1
ATOM 797 O O . LYS A 1 98 ? 13.686 -0.626 -17.155 1.00 82.94 98 LYS A O 1
ATOM 802 N N . ILE A 1 99 ? 14.631 -2.398 -16.131 1.00 82.38 99 ILE A N 1
ATOM 803 C CA . ILE A 1 99 ? 15.818 -1.714 -15.618 1.00 82.38 99 ILE A CA 1
ATOM 804 C C . ILE A 1 99 ? 17.047 -2.313 -16.301 1.00 82.38 99 ILE A C 1
ATOM 806 O O . ILE A 1 99 ? 17.302 -3.510 -16.187 1.00 82.38 99 ILE A O 1
ATOM 810 N N . GLY A 1 100 ? 17.821 -1.467 -16.977 1.00 77.25 100 GLY A N 1
ATOM 811 C CA . GLY A 1 100 ? 18.979 -1.868 -17.771 1.00 77.25 100 GLY A CA 1
ATOM 812 C C . GLY A 1 100 ? 18.591 -2.537 -19.088 1.00 77.25 100 GLY A C 1
ATOM 813 O O . GLY A 1 100 ? 17.415 -2.703 -19.399 1.00 77.25 100 GLY A O 1
ATOM 814 N N . CYS A 1 101 ? 19.589 -2.868 -19.903 1.00 79.00 101 CYS A N 1
ATOM 815 C CA . CYS A 1 101 ? 19.408 -3.645 -21.124 1.00 79.00 101 CYS A CA 1
ATOM 816 C C . CYS A 1 101 ? 19.784 -5.114 -20.885 1.00 79.00 101 CYS A C 1
ATOM 818 O O . CYS A 1 101 ? 20.774 -5.392 -20.213 1.00 79.00 101 CYS A O 1
ATOM 820 N N . ASP A 1 102 ? 19.028 -6.044 -21.468 1.00 77.62 102 ASP A N 1
ATOM 821 C CA . ASP A 1 102 ? 19.322 -7.479 -21.386 1.00 77.62 102 ASP A CA 1
ATOM 822 C C . ASP A 1 102 ? 20.394 -7.938 -22.385 1.00 77.62 102 ASP A C 1
ATOM 824 O O . ASP A 1 102 ? 20.980 -9.003 -22.194 1.00 77.62 102 ASP A O 1
ATOM 828 N N . CYS A 1 103 ? 20.713 -7.141 -23.413 1.00 78.12 103 CYS A N 1
ATOM 829 C CA . CYS A 1 103 ? 21.702 -7.512 -24.430 1.00 78.12 103 CYS A CA 1
ATOM 830 C C . CYS A 1 103 ? 23.083 -7.822 -23.818 1.00 78.12 103 CYS A C 1
ATOM 832 O O . CYS A 1 103 ? 23.774 -8.733 -24.272 1.00 78.12 103 CYS A O 1
ATOM 834 N N . THR A 1 104 ? 23.456 -7.141 -22.728 1.00 73.62 104 THR A N 1
ATOM 835 C CA . THR A 1 104 ? 24.731 -7.345 -22.015 1.00 73.62 104 THR A CA 1
ATOM 836 C C . THR A 1 104 ? 24.815 -8.675 -21.259 1.00 73.62 104 THR A C 1
ATOM 838 O O . THR A 1 104 ? 25.913 -9.106 -20.914 1.00 73.62 104 THR A O 1
ATOM 841 N N . LYS A 1 105 ? 23.691 -9.367 -21.019 1.00 76.25 105 LYS A N 1
ATOM 842 C CA . LYS A 1 105 ? 23.647 -10.614 -20.231 1.00 76.25 105 LYS A CA 1
ATOM 843 C C . LYS A 1 105 ? 24.165 -11.844 -20.983 1.00 76.25 105 LYS A C 1
ATOM 845 O O . LYS A 1 105 ? 24.369 -12.880 -20.359 1.00 76.25 105 LYS A O 1
ATOM 850 N N . ARG A 1 106 ? 24.381 -11.749 -22.302 1.00 71.88 106 ARG A N 1
ATOM 851 C CA . ARG A 1 106 ? 24.947 -12.818 -23.153 1.00 71.88 106 ARG A CA 1
ATOM 852 C C . ARG A 1 106 ? 24.244 -14.182 -23.041 1.00 71.88 106 ARG A C 1
ATOM 854 O O . ARG A 1 106 ? 24.873 -15.226 -23.177 1.00 71.88 106 ARG A O 1
ATOM 861 N N . ASN A 1 107 ? 22.931 -14.181 -22.835 1.00 75.12 107 ASN A N 1
ATOM 862 C CA . ASN A 1 107 ? 22.111 -15.387 -22.673 1.00 75.12 107 ASN A CA 1
ATOM 863 C C . ASN A 1 107 ? 21.621 -16.002 -24.001 1.00 75.12 107 ASN A C 1
ATOM 865 O O . ASN A 1 107 ? 20.810 -16.923 -23.972 1.00 75.12 107 ASN A O 1
ATOM 869 N N . GLY A 1 108 ? 22.075 -15.490 -25.152 1.00 74.75 108 GLY A N 1
ATOM 870 C CA . GLY A 1 108 ? 21.613 -15.926 -26.476 1.00 74.75 108 GLY A CA 1
ATOM 871 C C . GLY A 1 108 ? 20.237 -15.376 -26.873 1.00 74.75 108 GLY A C 1
ATOM 872 O O . GLY A 1 108 ? 19.712 -15.779 -27.904 1.00 74.75 108 GLY A O 1
ATOM 873 N N . LEU A 1 109 ? 19.660 -14.473 -26.069 1.00 78.44 109 LEU A N 1
ATOM 874 C CA . LEU A 1 109 ? 18.335 -13.878 -26.266 1.00 78.44 109 LEU A CA 1
ATOM 875 C C . LEU A 1 109 ? 18.421 -12.363 -26.556 1.00 78.44 109 LEU A C 1
ATOM 877 O O . LEU A 1 109 ? 17.538 -11.592 -26.194 1.00 78.44 109 LEU A O 1
ATOM 881 N N . GLN A 1 110 ? 19.514 -11.906 -27.177 1.00 77.06 110 GLN A N 1
ATOM 882 C CA . GLN A 1 110 ? 19.740 -10.481 -27.454 1.00 77.06 110 GLN A CA 1
ATOM 883 C C . GLN A 1 110 ? 18.762 -9.906 -28.488 1.00 77.06 110 GLN A C 1
ATOM 885 O O . GLN A 1 110 ? 18.410 -8.731 -28.381 1.00 77.06 110 GLN A O 1
ATOM 890 N N . ASP A 1 111 ? 18.291 -10.732 -29.428 1.00 72.06 111 ASP A N 1
ATOM 891 C CA . ASP A 1 111 ? 17.271 -10.371 -30.423 1.00 72.06 111 ASP A CA 1
ATOM 892 C C . ASP A 1 111 ? 15.904 -10.052 -29.799 1.00 72.06 111 ASP A C 1
ATOM 894 O O . ASP A 1 111 ? 15.169 -9.204 -30.305 1.00 72.06 111 ASP A O 1
ATOM 898 N N . ASP A 1 112 ? 15.573 -10.693 -28.674 1.00 78.75 112 ASP A N 1
ATOM 899 C CA . A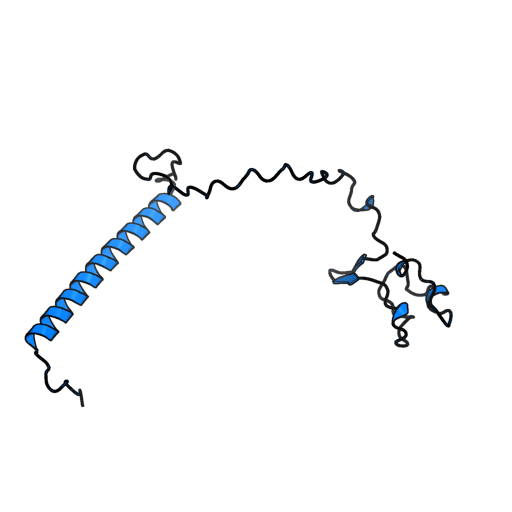SP A 1 112 ? 14.281 -10.559 -27.984 1.00 78.75 112 ASP A CA 1
ATOM 900 C C . ASP A 1 112 ? 14.365 -9.598 -26.783 1.00 78.75 112 ASP A C 1
ATOM 902 O O . ASP A 1 112 ? 13.622 -9.683 -25.801 1.00 78.75 112 ASP A O 1
ATOM 906 N N . CYS A 1 113 ? 15.298 -8.641 -26.831 1.00 81.06 113 CYS A N 1
ATOM 907 C CA . CYS A 1 113 ? 15.348 -7.602 -25.815 1.00 81.06 113 CYS A CA 1
ATOM 908 C C . CYS A 1 113 ? 14.036 -6.807 -25.831 1.00 81.06 113 CYS A C 1
ATOM 910 O O . CYS A 1 113 ? 13.677 -6.162 -26.816 1.00 81.06 113 CYS A O 1
ATOM 912 N N . GLN A 1 114 ? 13.324 -6.806 -24.704 1.00 80.56 114 GLN A N 1
ATOM 913 C CA . GLN A 1 114 ? 11.981 -6.232 -24.642 1.00 80.56 114 GLN A CA 1
ATOM 914 C C . GLN A 1 114 ? 11.957 -4.706 -24.819 1.00 80.56 114 GLN A C 1
ATOM 916 O O . GLN A 1 114 ? 10.887 -4.167 -25.107 1.00 80.56 114 GLN A O 1
ATOM 921 N N . ARG A 1 115 ? 13.107 -4.029 -24.711 1.00 80.38 115 ARG A N 1
ATOM 922 C CA . ARG A 1 115 ? 13.255 -2.569 -24.809 1.00 80.38 115 ARG A CA 1
ATOM 923 C C . ARG A 1 115 ? 13.032 -2.045 -26.220 1.00 80.38 115 ARG A C 1
ATOM 925 O O . ARG A 1 115 ? 13.594 -2.580 -27.175 1.00 80.38 115 ARG A O 1
ATOM 932 N N . LEU A 1 116 ? 12.294 -0.942 -26.353 1.00 76.44 116 LEU A N 1
ATOM 933 C CA . LEU A 1 116 ? 11.958 -0.368 -27.663 1.00 76.44 116 LEU A CA 1
ATOM 934 C C . LEU A 1 116 ? 13.195 0.051 -28.465 1.00 76.44 116 LEU A C 1
ATOM 936 O O . LEU 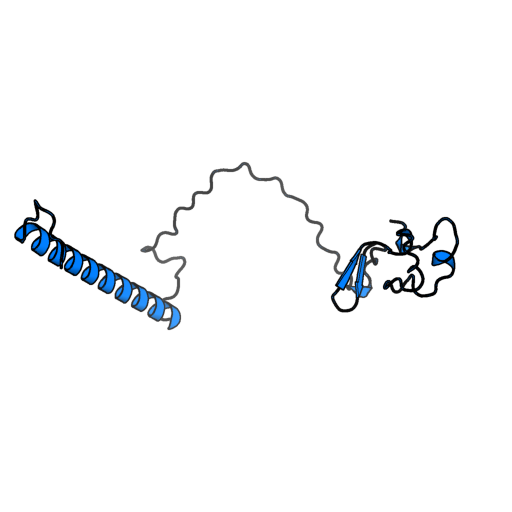A 1 116 ? 13.186 -0.019 -29.688 1.00 76.44 116 LEU A O 1
ATOM 940 N N . GLN A 1 117 ? 14.264 0.465 -27.782 1.00 73.69 117 GLN A N 1
ATOM 941 C CA . GLN A 1 117 ? 15.509 0.906 -28.419 1.00 73.69 117 GLN A CA 1
ATOM 942 C C . GLN A 1 117 ? 16.447 -0.240 -28.830 1.00 73.69 117 GLN A C 1
ATOM 944 O O . GLN A 1 117 ? 17.438 0.028 -29.501 1.00 73.69 117 GLN A O 1
ATOM 949 N N . CYS A 1 118 ? 16.170 -1.488 -28.436 1.00 77.25 118 CYS A N 1
ATOM 950 C CA . CYS A 1 118 ? 17.042 -2.634 -28.729 1.00 77.25 118 CYS A CA 1
ATOM 951 C C . CYS A 1 118 ? 16.486 -3.566 -29.806 1.00 77.25 118 CYS A C 1
ATOM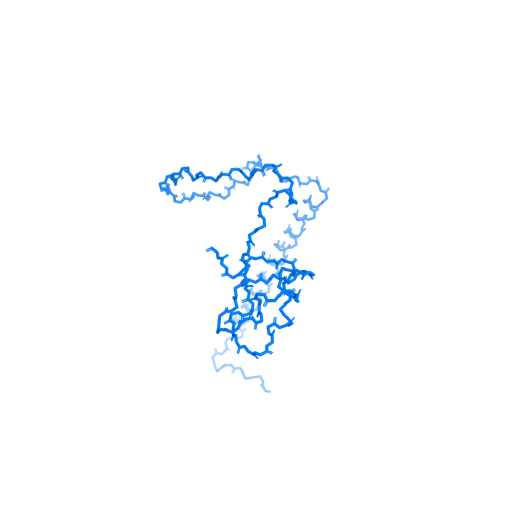 953 O O . CYS A 1 118 ? 17.269 -4.153 -30.548 1.00 77.25 118 CYS A O 1
ATOM 955 N N . ARG A 1 119 ? 15.156 -3.714 -29.896 1.00 75.88 119 ARG A N 1
ATOM 956 C CA . ARG A 1 119 ? 14.496 -4.671 -30.803 1.00 75.88 119 ARG A CA 1
ATOM 957 C C . ARG A 1 119 ? 14.977 -4.505 -32.250 1.00 75.88 119 ARG A C 1
ATOM 959 O O . ARG A 1 119 ? 14.627 -3.528 -32.909 1.00 75.88 119 ARG A O 1
ATOM 966 N N . GLY A 1 120 ? 15.766 -5.468 -32.732 1.00 67.31 120 GLY A N 1
ATOM 967 C CA . GLY A 1 120 ? 16.269 -5.515 -34.109 1.00 67.31 120 GLY A CA 1
ATOM 968 C C . GLY A 1 120 ? 17.400 -4.533 -34.444 1.00 67.31 120 GLY A C 1
ATOM 969 O O . GLY A 1 120 ? 17.682 -4.329 -35.623 1.00 67.31 120 GLY A O 1
ATOM 970 N N . GLN A 1 121 ? 18.047 -3.907 -33.454 1.00 74.69 121 GLN A N 1
ATOM 971 C CA . GLN A 1 121 ? 19.204 -3.044 -33.712 1.00 74.69 121 GLN A CA 1
ATOM 972 C C . GLN A 1 121 ? 20.475 -3.879 -33.948 1.00 74.69 121 GLN A C 1
ATOM 974 O O . GLN A 1 121 ? 20.821 -4.696 -33.090 1.00 74.69 121 GLN A O 1
ATOM 979 N N . PRO A 1 122 ? 21.232 -3.640 -35.039 1.00 74.44 122 PRO A N 1
ATOM 980 C CA . PRO A 1 122 ? 22.426 -4.427 -35.364 1.00 74.44 122 PRO A CA 1
ATOM 981 C C . PRO A 1 122 ? 23.508 -4.315 -34.284 1.00 74.44 122 PRO A C 1
ATOM 983 O O . PRO A 1 122 ? 24.185 -5.293 -33.985 1.00 74.44 122 PRO A O 1
ATOM 986 N N . ALA A 1 123 ? 23.596 -3.166 -33.611 1.00 71.38 123 ALA A N 1
ATOM 987 C CA . ALA A 1 123 ? 24.550 -2.941 -32.530 1.00 71.38 123 ALA A CA 1
ATOM 988 C C . ALA A 1 123 ? 24.318 -3.850 -31.303 1.00 71.38 123 ALA A C 1
ATOM 990 O O . ALA A 1 123 ? 25.226 -4.059 -30.505 1.00 71.38 123 ALA A O 1
ATOM 991 N N . CYS A 1 124 ? 23.119 -4.429 -31.147 1.00 74.62 124 CYS A N 1
ATOM 992 C CA . CYS A 1 124 ? 22.827 -5.409 -30.094 1.00 74.62 124 CYS A CA 1
ATOM 993 C C . CYS A 1 124 ? 23.294 -6.835 -30.447 1.00 74.62 124 CYS A C 1
ATOM 995 O O . CYS A 1 124 ? 23.305 -7.701 -29.571 1.00 74.62 124 CYS A O 1
ATOM 997 N N . LEU A 1 125 ? 23.654 -7.077 -31.712 1.00 73.00 125 LEU A N 1
ATOM 998 C CA . LEU A 1 125 ? 24.036 -8.383 -32.260 1.00 73.00 125 LEU A CA 1
ATOM 999 C C . LEU A 1 125 ? 25.535 -8.501 -32.551 1.00 73.00 125 LEU A C 1
ATOM 1001 O O . LEU A 1 125 ? 26.031 -9.602 -32.806 1.00 73.00 125 LEU A O 1
ATOM 1005 N N . GLU A 1 126 ? 26.264 -7.388 -32.491 1.00 71.56 126 GLU A N 1
ATOM 1006 C CA . GLU A 1 126 ? 27.716 -7.375 -32.627 1.00 71.56 126 GLU A CA 1
ATOM 1007 C C . GLU A 1 126 ? 28.388 -8.108 -31.451 1.00 71.56 126 GLU A C 1
ATOM 1009 O O . GLU A 1 126 ? 28.076 -7.900 -30.277 1.00 71.56 126 GLU A O 1
ATOM 1014 N N . LYS A 1 127 ? 29.319 -9.011 -31.783 1.00 61.41 127 LYS A N 1
ATOM 1015 C CA . LYS A 1 127 ? 30.185 -9.726 -30.832 1.00 61.41 127 LYS A CA 1
ATOM 1016 C C . LYS A 1 127 ? 31.545 -9.014 -30.801 1.00 61.41 127 LYS A C 1
ATOM 1018 O O . LYS A 1 127 ? 32.015 -8.636 -31.872 1.00 61.41 127 LYS A O 1
ATOM 1023 N N . PRO A 1 128 ? 32.237 -8.888 -29.652 1.00 63.59 128 PRO A N 1
ATOM 1024 C CA . PRO A 1 128 ? 31.995 -9.565 -28.374 1.00 63.59 128 PRO A CA 1
ATOM 1025 C C . PRO A 1 128 ? 31.088 -8.807 -27.392 1.00 63.59 128 PRO A C 1
ATOM 1027 O O . PRO A 1 128 ? 30.535 -9.448 -26.496 1.00 63.59 128 PRO A O 1
ATOM 1030 N N . ASP A 1 129 ? 30.919 -7.493 -27.560 1.00 62.56 129 ASP A N 1
ATOM 1031 C CA . ASP A 1 129 ? 30.120 -6.641 -26.678 1.00 62.56 129 ASP A CA 1
ATOM 1032 C C . ASP A 1 129 ? 29.040 -5.889 -27.465 1.00 62.56 129 ASP A C 1
ATOM 1034 O O . ASP A 1 129 ? 29.378 -5.112 -28.360 1.00 62.56 129 ASP A O 1
ATOM 1038 N N . PRO A 1 130 ? 27.750 -6.088 -27.137 1.00 64.38 130 PRO A N 1
ATOM 1039 C CA . PRO A 1 130 ? 26.673 -5.379 -27.807 1.00 64.38 130 PRO A CA 1
ATOM 1040 C C . PRO A 1 130 ? 26.688 -3.900 -27.412 1.00 64.38 130 PRO A C 1
ATOM 1042 O O . PRO A 1 130 ? 26.436 -3.544 -26.258 1.00 64.38 130 PRO A O 1
ATOM 1045 N N . TYR A 1 131 ? 26.931 -3.028 -28.388 1.00 65.69 131 TYR A N 1
ATOM 1046 C CA . TYR A 1 131 ? 26.902 -1.575 -28.240 1.00 65.69 131 TYR A CA 1
ATOM 1047 C C . TYR A 1 131 ? 25.467 -1.047 -28.321 1.00 65.69 131 TYR A C 1
ATOM 1049 O O . TYR A 1 131 ? 25.069 -0.367 -29.264 1.00 65.69 131 TYR A O 1
ATOM 1057 N N . CYS A 1 132 ? 24.643 -1.343 -27.317 1.00 71.00 132 CYS A N 1
ATOM 1058 C CA . CYS A 1 132 ? 23.316 -0.740 -27.252 1.00 71.00 132 CYS A CA 1
ATOM 1059 C C . CYS A 1 132 ? 23.358 0.582 -26.467 1.00 71.00 132 CYS A C 1
ATOM 1061 O O . CYS A 1 132 ? 23.793 0.629 -25.316 1.00 71.00 132 CYS A O 1
ATOM 1063 N N . PHE A 1 133 ? 22.858 1.666 -27.068 1.00 63.69 133 PHE A N 1
ATOM 1064 C CA . PHE A 1 133 ? 22.697 2.966 -26.402 1.00 63.69 133 PHE A CA 1
ATOM 1065 C C . PHE A 1 133 ? 22.048 2.869 -25.000 1.00 63.69 133 PHE A C 1
ATOM 1067 O O . PHE A 1 133 ? 22.566 3.490 -24.077 1.00 63.69 133 PHE A O 1
ATOM 1074 N N . PRO A 1 134 ? 20.999 2.046 -24.763 1.00 63.12 134 PRO A N 1
ATOM 1075 C CA . PRO A 1 134 ? 20.392 1.916 -23.432 1.00 63.12 134 PRO A CA 1
ATOM 1076 C C . PRO A 1 134 ? 21.214 1.119 -22.401 1.00 63.12 134 PRO A C 1
ATOM 1078 O O . PRO A 1 134 ? 20.777 1.005 -21.252 1.00 63.12 134 PRO A O 1
ATOM 1081 N N . SER A 1 135 ? 22.351 0.522 -22.782 1.00 58.12 135 SER A N 1
ATOM 1082 C CA . SER A 1 135 ? 23.279 -0.117 -21.829 1.00 58.12 135 SER A CA 1
ATOM 1083 C C . SER A 1 135 ? 24.315 0.835 -21.242 1.00 58.12 135 SER A C 1
ATOM 1085 O O . SER A 1 135 ? 24.871 0.523 -20.190 1.00 58.12 135 SER A O 1
ATOM 1087 N N . PHE A 1 136 ? 24.531 1.995 -21.864 1.00 55.03 136 PHE A N 1
ATOM 1088 C CA . PHE A 1 136 ? 25.355 3.052 -21.294 1.00 55.03 136 PHE A CA 1
ATOM 1089 C C . PHE A 1 136 ? 24.467 3.998 -20.478 1.00 55.03 136 PHE A C 1
ATOM 1091 O O . PHE A 1 136 ? 23.489 4.553 -20.980 1.00 55.03 136 PHE A O 1
ATOM 1098 N N . ASN A 1 137 ? 24.796 4.120 -19.194 1.00 47.56 137 ASN A N 1
ATOM 1099 C CA . ASN A 1 137 ? 24.307 5.163 -18.297 1.00 47.56 137 ASN A CA 1
ATOM 1100 C C . ASN A 1 137 ? 25.399 6.223 -18.181 1.00 47.56 137 ASN A C 1
ATOM 1102 O O . ASN A 1 137 ? 26.562 5.804 -17.978 1.00 47.56 137 ASN A O 1
#

Foldseek 3Di:
DPDDDPPDDPVVVVVVVVVVVVVVVVVVVVVVVVVVVVVCCVVVVDPPPPPDPVCDPPPPPPPPDPPDPDDDDPDPPPDDPVRDPDQLQWDQDPNDIHGAWCLQVPPVCQCVTVDPQRNPDVLSVDPDGRPGPSNPD

Organism: NCBI:txid38151

Radius of gyration: 34.84 Å; chains: 1; bounding box: 57×59×83 Å

pLDDT: mean 75.15, std 13.0, range [42.28, 97.69]